Protein AF-A0AAJ1XWF4-F1 (afdb_monomer)

Radius of gyration: 15.21 Å; Cα contacts (8 Å, |Δi|>4): 125; chains: 1; bounding box: 58×27×24 Å

pLDDT: mean 88.43, std 17.3, range [42.69, 98.69]

Structure (mmCIF, N/CA/C/O backbone):
data_AF-A0AAJ1XWF4-F1
#
_entry.id   AF-A0AAJ1XWF4-F1
#
loop_
_atom_site.group_PDB
_atom_site.id
_atom_site.type_symbol
_atom_site.label_atom_id
_atom_site.label_alt_id
_atom_site.label_comp_id
_atom_site.label_asym_id
_atom_site.label_entity_id
_atom_site.label_seq_id
_atom_site.pdbx_PDB_ins_code
_atom_site.Cartn_x
_atom_site.Cartn_y
_atom_site.Cartn_z
_atom_site.occupancy
_atom_site.B_iso_or_equiv
_atom_site.auth_seq_id
_atom_site.auth_comp_id
_atom_site.auth_asym_id
_atom_site.auth_atom_id
_atom_site.pdbx_PDB_model_num
ATOM 1 N N . MET A 1 1 ? 46.928 7.362 6.375 1.00 42.69 1 MET A N 1
ATOM 2 C CA . MET A 1 1 ? 45.808 8.304 6.181 1.00 42.69 1 MET A CA 1
ATOM 3 C C . MET A 1 1 ? 44.567 7.472 5.940 1.00 42.69 1 MET A C 1
ATOM 5 O O . MET A 1 1 ? 44.406 6.931 4.854 1.00 42.69 1 MET A O 1
ATOM 9 N N . ASP A 1 2 ? 43.773 7.283 6.991 1.00 47.72 2 ASP A N 1
ATOM 10 C CA . ASP A 1 2 ? 42.539 6.498 6.978 1.00 47.72 2 ASP A CA 1
ATOM 11 C C . ASP A 1 2 ? 41.443 7.225 6.197 1.00 47.72 2 ASP A C 1
ATOM 13 O O . ASP A 1 2 ? 40.656 7.997 6.741 1.00 47.72 2 ASP A O 1
ATOM 17 N N . GLY A 1 3 ? 41.401 6.985 4.889 1.00 46.50 3 GLY A N 1
ATOM 18 C CA . GLY A 1 3 ? 40.276 7.366 4.047 1.00 46.50 3 GLY A CA 1
ATOM 19 C C . GLY A 1 3 ? 39.138 6.370 4.228 1.00 46.50 3 GLY A C 1
ATOM 20 O O . GLY A 1 3 ? 38.968 5.478 3.401 1.00 46.50 3 GLY A O 1
ATOM 21 N N . LYS A 1 4 ? 38.351 6.500 5.302 1.00 52.91 4 LYS A N 1
ATOM 22 C CA . LYS A 1 4 ? 37.037 5.849 5.353 1.00 52.91 4 LYS A CA 1
ATOM 23 C C . LYS A 1 4 ? 36.157 6.504 4.290 1.00 52.91 4 LYS A C 1
ATOM 25 O O . LYS A 1 4 ? 35.650 7.603 4.500 1.00 52.91 4 LYS A O 1
ATOM 30 N N . GLN A 1 5 ? 35.990 5.837 3.148 1.00 48.53 5 GLN A N 1
AT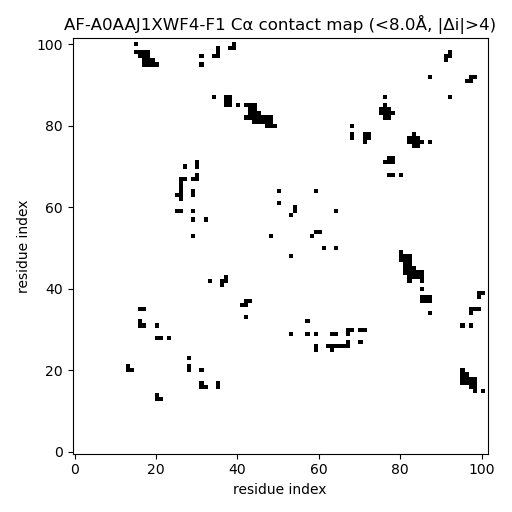OM 31 C CA . GLN A 1 5 ? 34.865 6.112 2.258 1.00 48.53 5 GLN A CA 1
ATOM 32 C C . GLN A 1 5 ? 33.574 6.005 3.084 1.00 48.53 5 GLN A C 1
ATOM 34 O O . GLN A 1 5 ? 33.451 5.067 3.881 1.00 48.53 5 GLN A O 1
ATOM 39 N N . PRO A 1 6 ? 32.622 6.944 2.949 1.00 54.06 6 PRO A N 1
ATOM 40 C CA . PRO A 1 6 ? 31.319 6.754 3.552 1.00 54.06 6 PRO A CA 1
ATOM 41 C C . PRO A 1 6 ? 30.732 5.469 2.972 1.00 54.06 6 PRO A C 1
ATOM 43 O O . PRO A 1 6 ? 30.635 5.306 1.758 1.00 54.06 6 PRO A O 1
ATOM 46 N N . VAL A 1 7 ? 30.396 4.535 3.858 1.00 52.84 7 VAL A N 1
ATOM 47 C CA . VAL A 1 7 ? 29.608 3.359 3.508 1.00 52.84 7 VAL A CA 1
ATOM 48 C C . VAL A 1 7 ? 28.293 3.901 2.965 1.00 52.84 7 VAL A C 1
ATOM 50 O O . VAL A 1 7 ? 27.517 4.485 3.723 1.00 52.84 7 VAL A O 1
ATOM 53 N N . GLU A 1 8 ? 28.057 3.768 1.661 1.00 46.44 8 GLU A N 1
ATOM 54 C CA . GLU A 1 8 ? 26.715 3.928 1.118 1.00 46.44 8 GLU A CA 1
ATOM 55 C C . GLU A 1 8 ? 25.833 2.938 1.872 1.00 46.44 8 GLU A C 1
ATOM 57 O O . GLU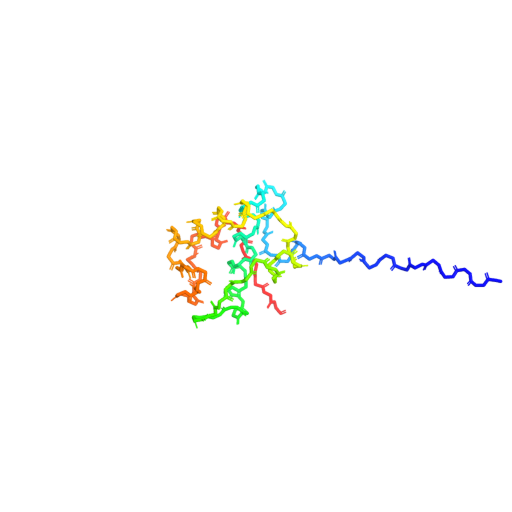 A 1 8 ? 25.937 1.721 1.705 1.00 46.44 8 GLU A O 1
ATOM 62 N N . ILE A 1 9 ? 24.990 3.458 2.764 1.00 44.03 9 ILE A N 1
ATOM 63 C CA . ILE A 1 9 ? 23.878 2.691 3.299 1.00 44.03 9 ILE A CA 1
ATOM 64 C C . ILE A 1 9 ? 22.961 2.487 2.100 1.00 44.03 9 ILE A C 1
ATOM 66 O O . ILE A 1 9 ? 22.080 3.299 1.828 1.00 44.03 9 ILE A O 1
ATOM 70 N N . VAL A 1 10 ? 23.199 1.407 1.359 1.00 45.19 10 VAL A N 1
ATOM 71 C CA . VAL A 1 10 ? 22.204 0.828 0.471 1.00 45.19 10 VAL A CA 1
ATOM 72 C C . VAL A 1 10 ? 21.090 0.378 1.404 1.00 45.19 10 VAL A C 1
ATOM 74 O O . VAL A 1 10 ? 21.090 -0.741 1.919 1.00 45.19 10 VAL A O 1
ATOM 77 N N . THR A 1 11 ? 20.165 1.284 1.712 1.00 45.19 11 THR A N 1
ATOM 78 C CA . THR A 1 11 ? 18.868 0.902 2.240 1.00 45.19 11 THR A CA 1
ATOM 79 C C . THR A 1 11 ? 18.321 -0.061 1.201 1.00 45.19 11 THR A C 1
ATOM 81 O O . THR A 1 11 ? 18.061 0.323 0.071 1.00 45.19 11 THR A O 1
ATOM 84 N N . GLN A 1 12 ? 18.276 -1.348 1.528 1.00 52.03 12 GLN A N 1
ATOM 85 C CA . GLN A 1 12 ? 17.566 -2.346 0.742 1.00 52.03 12 GLN A CA 1
ATOM 86 C C . GLN A 1 12 ? 16.146 -2.418 1.318 1.00 52.03 12 GLN A C 1
ATOM 88 O O . GLN A 1 12 ? 15.981 -3.111 2.325 1.00 52.03 12 GLN A O 1
ATOM 93 N N . PRO A 1 13 ? 15.103 -1.752 0.775 1.00 47.66 13 PRO A N 1
ATOM 94 C CA . PRO A 1 13 ? 13.770 -1.884 1.355 1.00 47.66 13 PRO A CA 1
ATOM 95 C C . PRO A 1 13 ? 12.852 -2.765 0.494 1.00 47.66 13 PRO A C 1
ATOM 97 O O . PRO A 1 13 ? 11.873 -3.301 1.002 1.00 47.66 13 PRO A O 1
ATOM 100 N N . ASN A 1 14 ? 13.154 -2.979 -0.792 1.00 52.34 14 ASN A N 1
ATOM 101 C CA . ASN A 1 14 ? 12.094 -3.320 -1.749 1.00 52.34 14 ASN A CA 1
ATOM 102 C C . ASN A 1 14 ? 11.846 -4.827 -1.920 1.00 52.34 14 ASN A C 1
ATOM 104 O O . ASN A 1 14 ? 10.711 -5.225 -2.168 1.00 52.34 14 ASN A O 1
ATOM 108 N N . LYS A 1 15 ? 12.841 -5.692 -1.670 1.00 54.75 15 LYS A N 1
ATOM 109 C CA . LYS A 1 15 ? 12.657 -7.161 -1.722 1.00 54.75 15 LYS A CA 1
ATOM 110 C C . LYS A 1 15 ? 11.849 -7.750 -0.557 1.00 54.75 15 LYS A C 1
ATOM 112 O O . LYS A 1 15 ? 11.635 -8.955 -0.523 1.00 54.75 15 LYS A O 1
ATOM 117 N N . ARG A 1 16 ? 11.404 -6.928 0.400 1.00 79.62 16 ARG A N 1
ATOM 118 C CA . ARG A 1 16 ? 10.647 -7.377 1.584 1.00 79.62 16 ARG A CA 1
ATOM 119 C C . ARG A 1 16 ? 9.143 -7.117 1.500 1.00 79.62 16 ARG A C 1
ATOM 121 O O . ARG A 1 16 ? 8.421 -7.572 2.375 1.00 79.62 16 ARG A O 1
ATOM 128 N N . ILE A 1 17 ? 8.673 -6.406 0.470 1.00 90.62 17 ILE A N 1
ATOM 129 C CA . ILE A 1 17 ? 7.267 -5.987 0.346 1.00 90.62 17 ILE A CA 1
ATOM 130 C C . ILE A 1 17 ? 6.450 -7.023 -0.434 1.00 90.62 17 ILE A C 1
ATOM 132 O O . ILE A 1 17 ? 5.414 -7.497 0.032 1.00 90.62 17 ILE A O 1
ATOM 136 N N . SER A 1 18 ? 6.901 -7.352 -1.645 1.00 91.88 18 SER A N 1
ATOM 137 C CA . SER A 1 18 ? 6.159 -8.185 -2.589 1.00 91.88 18 SER A CA 1
ATOM 138 C C . SER A 1 18 ? 7.093 -8.822 -3.617 1.00 91.88 18 SER A C 1
ATOM 140 O O . SER A 1 18 ? 8.082 -8.212 -4.021 1.00 91.88 18 SER A O 1
ATOM 142 N N . ALA A 1 19 ? 6.743 -10.024 -4.081 1.00 89.94 19 ALA A N 1
ATOM 143 C CA . ALA A 1 19 ? 7.477 -10.727 -5.133 1.00 89.94 19 ALA A CA 1
ATOM 144 C C . ALA A 1 19 ? 7.397 -10.046 -6.515 1.00 89.94 19 ALA A C 1
ATOM 146 O O . ALA A 1 19 ? 8.273 -10.263 -7.349 1.00 89.94 19 ALA A O 1
ATOM 147 N N . THR A 1 20 ? 6.367 -9.232 -6.774 1.00 89.81 20 THR A N 1
ATOM 148 C CA . THR A 1 20 ? 6.172 -8.556 -8.069 1.00 89.81 20 THR A CA 1
ATOM 149 C C . THR A 1 20 ? 6.583 -7.086 -8.053 1.00 89.81 20 THR A C 1
ATOM 151 O O . THR A 1 20 ? 6.608 -6.463 -9.108 1.00 89.81 20 THR A O 1
ATOM 154 N N . TYR A 1 21 ? 6.950 -6.544 -6.888 1.00 91.94 21 TYR A N 1
ATOM 155 C CA . TYR A 1 21 ? 7.115 -5.113 -6.628 1.00 91.94 21 TYR A CA 1
ATOM 156 C C . TYR A 1 21 ? 7.892 -4.336 -7.706 1.00 91.94 21 TYR A C 1
ATOM 158 O O . TYR A 1 21 ? 7.416 -3.321 -8.209 1.00 91.94 21 TYR A O 1
ATOM 166 N N . GLU A 1 22 ? 9.081 -4.807 -8.087 1.00 90.81 22 GLU A N 1
ATOM 167 C CA . GLU A 1 22 ? 9.962 -4.105 -9.038 1.00 90.81 22 GLU A CA 1
ATOM 168 C C . GLU A 1 22 ? 9.388 -4.040 -10.465 1.00 90.81 22 GLU A C 1
ATOM 170 O O . GLU A 1 22 ? 9.738 -3.139 -11.221 1.00 90.81 22 GLU A O 1
ATOM 175 N N . ASN A 1 23 ? 8.465 -4.943 -10.813 1.00 91.56 23 ASN A N 1
ATOM 176 C CA . ASN A 1 23 ? 7.832 -5.006 -12.134 1.00 91.56 23 ASN A CA 1
ATOM 177 C C . ASN A 1 23 ? 6.584 -4.120 -12.241 1.00 91.56 23 ASN A C 1
ATOM 179 O O . ASN A 1 23 ? 6.001 -3.981 -13.316 1.00 91.56 23 ASN A O 1
ATOM 183 N N . GLU A 1 24 ? 6.143 -3.553 -11.122 1.00 95.06 24 GLU A N 1
ATOM 184 C CA . GLU A 1 24 ? 4.910 -2.791 -11.046 1.00 95.06 24 GLU A CA 1
ATOM 185 C C . GLU A 1 24 ? 5.153 -1.300 -11.277 1.00 95.06 24 GLU A C 1
ATOM 187 O O . GLU A 1 24 ? 6.175 -0.730 -10.898 1.00 95.06 24 GLU A O 1
ATOM 192 N N . ARG A 1 25 ? 4.162 -0.625 -11.861 1.00 96.38 25 ARG A N 1
ATOM 193 C CA . ARG A 1 25 ? 4.192 0.838 -12.014 1.00 96.38 25 ARG A CA 1
ATOM 194 C C . ARG A 1 25 ? 4.178 1.542 -10.640 1.00 96.38 25 ARG A C 1
ATOM 196 O O . ARG A 1 25 ? 3.595 0.996 -9.700 1.00 96.38 25 ARG A O 1
ATOM 203 N N . PRO A 1 26 ? 4.684 2.787 -10.515 1.00 97.00 26 PRO A N 1
ATOM 204 C CA . PRO A 1 26 ? 4.849 3.463 -9.219 1.00 97.00 26 PRO A CA 1
ATOM 205 C C . PRO A 1 26 ? 3.594 3.520 -8.337 1.00 97.00 26 PRO A C 1
ATOM 207 O O . PRO A 1 26 ? 3.677 3.351 -7.125 1.00 97.00 26 PRO A O 1
ATOM 210 N N . ALA A 1 27 ? 2.411 3.715 -8.927 1.00 98.12 27 ALA A N 1
ATOM 211 C CA . ALA A 1 27 ? 1.157 3.708 -8.170 1.00 98.12 27 ALA A CA 1
ATOM 212 C C . ALA A 1 27 ? 0.875 2.342 -7.520 1.00 98.12 27 ALA A C 1
ATOM 214 O O . ALA A 1 27 ? 0.456 2.268 -6.367 1.00 98.12 27 ALA A O 1
ATOM 215 N N . ILE A 1 28 ? 1.143 1.250 -8.240 1.00 97.94 28 ILE A N 1
ATOM 216 C CA . ILE A 1 28 ? 0.957 -0.098 -7.706 1.00 97.94 28 ILE A CA 1
ATOM 217 C C . ILE A 1 28 ? 2.027 -0.391 -6.657 1.00 97.94 28 ILE A C 1
ATOM 219 O O . ILE A 1 28 ? 1.675 -0.868 -5.591 1.00 97.94 28 ILE A O 1
ATOM 223 N N . GLN A 1 29 ? 3.286 -0.003 -6.861 1.00 97.31 29 GLN A N 1
ATOM 224 C CA . GLN A 1 29 ? 4.330 -0.121 -5.830 1.00 97.31 29 GLN A CA 1
ATOM 225 C C . GLN A 1 29 ? 3.930 0.542 -4.501 1.00 97.31 29 GLN A C 1
ATOM 227 O O . GLN A 1 29 ? 4.091 -0.048 -3.432 1.00 97.31 29 GLN A O 1
ATOM 232 N N . VAL A 1 30 ? 3.341 1.739 -4.550 1.00 98.00 30 VAL A N 1
ATOM 233 C CA . VAL A 1 30 ? 2.818 2.417 -3.353 1.00 98.00 30 VAL A CA 1
ATOM 234 C C . VAL A 1 30 ? 1.665 1.637 -2.725 1.00 98.00 30 VAL A C 1
ATOM 236 O O . VAL A 1 30 ? 1.649 1.449 -1.508 1.00 98.00 30 VAL A O 1
ATOM 239 N N . ALA A 1 31 ? 0.729 1.134 -3.534 1.00 98.25 31 ALA A N 1
ATOM 240 C CA . ALA A 1 31 ? -0.353 0.297 -3.030 1.00 98.25 31 ALA A CA 1
ATOM 241 C C . ALA A 1 31 ? 0.187 -0.972 -2.352 1.00 98.25 31 ALA A C 1
ATOM 243 O O . ALA A 1 31 ? -0.208 -1.269 -1.229 1.00 98.25 31 ALA A O 1
ATOM 244 N N . LEU A 1 32 ? 1.144 -1.675 -2.969 1.00 97.69 32 LEU A N 1
ATOM 245 C CA . LEU A 1 32 ? 1.775 -2.874 -2.410 1.00 97.69 32 LEU A CA 1
ATOM 246 C C . LEU A 1 32 ? 2.486 -2.590 -1.089 1.00 97.69 32 LEU A C 1
ATOM 248 O O . LEU A 1 32 ? 2.369 -3.377 -0.152 1.00 97.69 32 LEU A O 1
ATOM 252 N N . TYR A 1 33 ? 3.167 -1.448 -0.984 1.00 96.94 33 TYR A N 1
ATOM 253 C CA . TYR A 1 33 ? 3.755 -0.998 0.274 1.00 96.94 33 TYR A CA 1
ATOM 254 C C . TYR A 1 33 ? 2.693 -0.849 1.376 1.00 96.94 33 TYR A C 1
ATOM 256 O O . TYR A 1 33 ? 2.877 -1.361 2.481 1.00 96.94 33 TYR A O 1
ATOM 264 N N . VAL A 1 34 ? 1.554 -0.211 1.086 1.00 97.56 34 VAL A N 1
ATOM 265 C CA . VAL A 1 34 ? 0.460 -0.061 2.062 1.00 97.56 34 VAL A CA 1
ATOM 266 C C . VAL A 1 34 ? -0.178 -1.411 2.404 1.00 97.56 34 VAL A C 1
ATOM 268 O O . VAL A 1 34 ? -0.369 -1.701 3.584 1.00 97.56 34 VAL A O 1
ATOM 271 N N . LEU A 1 35 ? -0.448 -2.266 1.410 1.00 97.69 35 LEU A N 1
ATOM 272 C CA . LEU A 1 35 ? -0.964 -3.623 1.626 1.00 97.69 35 LEU A CA 1
ATOM 273 C C . LEU A 1 35 ? -0.047 -4.418 2.557 1.00 97.69 35 LEU A C 1
ATOM 275 O O . LEU A 1 35 ? -0.516 -5.021 3.517 1.00 97.69 35 LEU A O 1
ATOM 279 N N . TRP A 1 36 ? 1.263 -4.371 2.321 1.00 96.88 36 TRP A N 1
ATOM 280 C CA . TRP A 1 36 ? 2.249 -5.030 3.168 1.00 96.88 36 TRP A CA 1
ATOM 281 C C . TRP A 1 36 ? 2.237 -4.489 4.602 1.00 96.88 36 TRP A C 1
ATOM 283 O O . TRP A 1 36 ? 2.289 -5.270 5.554 1.00 96.88 36 TRP A O 1
ATOM 293 N N . ARG A 1 37 ? 2.108 -3.168 4.787 1.00 96.31 37 ARG A N 1
ATOM 294 C CA . ARG A 1 37 ? 1.987 -2.554 6.120 1.00 96.31 37 ARG A CA 1
ATOM 295 C C . ARG A 1 37 ? 0.715 -3.008 6.845 1.00 96.31 37 ARG A C 1
ATOM 297 O O . ARG A 1 37 ? 0.789 -3.251 8.048 1.00 96.31 37 ARG A O 1
ATOM 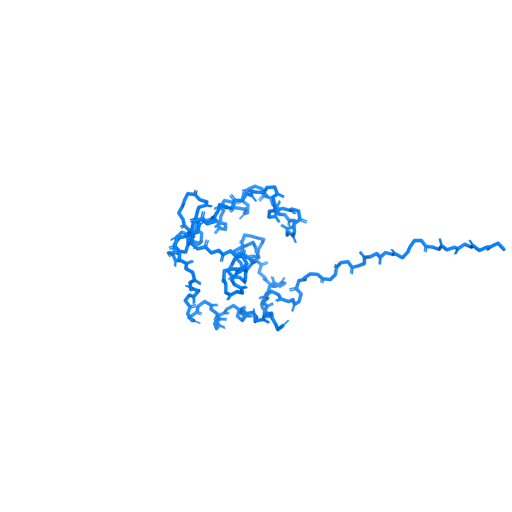304 N N . ILE A 1 38 ? -0.416 -3.141 6.148 1.00 96.81 38 ILE A N 1
ATOM 305 C CA . ILE A 1 38 ? -1.676 -3.651 6.723 1.00 96.81 38 ILE A CA 1
ATOM 306 C C . ILE A 1 38 ? -1.541 -5.139 7.077 1.00 96.81 38 ILE A C 1
ATOM 308 O O . ILE A 1 38 ? -1.803 -5.530 8.214 1.00 96.81 38 ILE A O 1
ATOM 312 N N . HIS A 1 39 ? -1.069 -5.960 6.132 1.00 96.31 39 HIS A N 1
ATOM 313 C CA . HIS A 1 39 ? -0.866 -7.406 6.305 1.00 96.31 39 HIS A CA 1
ATOM 314 C C . HIS A 1 39 ? 0.012 -7.718 7.522 1.00 96.31 39 HIS A C 1
ATOM 316 O O . HIS A 1 39 ? -0.325 -8.573 8.336 1.00 96.31 39 HIS A O 1
ATOM 322 N N . ASN A 1 40 ? 1.076 -6.936 7.710 1.00 94.69 40 ASN A N 1
ATOM 323 C CA . ASN A 1 40 ? 2.019 -7.069 8.821 1.00 94.69 40 ASN A CA 1
ATOM 324 C C . ASN A 1 40 ? 1.657 -6.220 10.055 1.00 94.69 40 ASN A C 1
ATOM 326 O O . ASN A 1 40 ? 2.520 -5.927 10.887 1.00 94.69 40 ASN A O 1
ATOM 330 N N . LYS A 1 41 ? 0.392 -5.788 10.168 1.00 94.88 41 LYS A N 1
ATOM 331 C CA . LYS A 1 41 ? -0.186 -5.063 11.318 1.00 94.88 41 LYS A CA 1
ATOM 332 C C . LYS A 1 41 ? 0.549 -3.773 11.717 1.00 94.88 41 LYS A C 1
ATOM 334 O O . LYS A 1 41 ? 0.401 -3.290 12.841 1.00 94.88 41 LYS A O 1
ATOM 339 N N . LYS A 1 42 ? 1.320 -3.192 10.792 1.00 94.81 42 LYS A N 1
ATOM 340 C CA . LYS A 1 42 ? 2.002 -1.894 10.938 1.00 94.81 42 LYS A CA 1
ATOM 341 C C . LYS A 1 42 ? 1.064 -0.724 10.663 1.00 94.81 42 LYS A C 1
ATOM 343 O O . LYS A 1 42 ? 1.255 0.345 11.228 1.00 94.81 42 LYS A O 1
ATOM 348 N N . TYR A 1 43 ? 0.072 -0.928 9.802 1.00 96.62 43 TYR A N 1
ATOM 349 C CA . TYR A 1 43 ? -1.120 -0.093 9.729 1.00 96.62 43 TYR A CA 1
ATOM 350 C C . TYR A 1 43 ? -2.319 -0.927 10.168 1.00 96.62 43 TYR A C 1
ATOM 352 O O . TYR A 1 43 ? -2.443 -2.093 9.804 1.00 96.62 43 TYR A O 1
ATOM 360 N N . GLN A 1 44 ? -3.173 -0.332 10.989 1.00 96.00 44 GLN A N 1
ATOM 361 C CA . GLN A 1 44 ? -4.369 -0.965 11.538 1.00 96.00 44 GLN A CA 1
ATOM 362 C C . GLN A 1 44 ? -5.573 -0.073 11.243 1.00 96.00 44 GLN A C 1
ATOM 364 O O . GLN A 1 44 ? -5.404 1.085 10.854 1.00 96.00 44 GLN A O 1
ATOM 369 N N . ARG A 1 45 ? -6.788 -0.599 11.420 1.00 97.44 45 ARG A N 1
ATOM 370 C CA . ARG A 1 45 ? -8.022 0.173 11.230 1.00 97.44 45 ARG A CA 1
ATOM 371 C C . ARG A 1 45 ? -7.960 1.495 12.011 1.00 97.44 45 ARG A C 1
ATOM 373 O O . ARG A 1 45 ? -7.606 1.510 13.185 1.00 97.44 45 ARG A O 1
ATOM 380 N N . GLY A 1 46 ? -8.294 2.597 11.343 1.00 97.56 46 GLY A N 1
ATOM 381 C CA . GLY A 1 46 ? -8.198 3.961 11.868 1.00 97.56 46 GLY A CA 1
ATOM 382 C C . GLY A 1 46 ? -6.849 4.650 11.630 1.00 97.56 46 GLY A C 1
ATOM 383 O O . GLY A 1 46 ? -6.751 5.858 11.841 1.00 97.56 46 GLY A O 1
ATOM 384 N N . ALA A 1 47 ? -5.819 3.938 11.158 1.00 97.94 47 ALA A N 1
ATOM 385 C CA . ALA A 1 47 ? -4.552 4.559 10.784 1.00 97.94 47 ALA A CA 1
ATOM 386 C C . ALA A 1 47 ? -4.748 5.500 9.590 1.00 97.94 47 ALA A C 1
ATOM 388 O O . ALA A 1 47 ? -5.347 5.122 8.580 1.00 97.94 47 ALA A O 1
ATOM 389 N N . ARG A 1 48 ? -4.208 6.716 9.701 1.00 98.31 48 ARG A N 1
ATOM 390 C CA . ARG A 1 48 ? -4.190 7.689 8.611 1.00 98.31 48 ARG A CA 1
ATOM 391 C C . ARG A 1 48 ? -2.906 7.554 7.800 1.00 98.31 48 ARG A C 1
ATOM 393 O O . ARG A 1 48 ? -1.818 7.492 8.364 1.00 98.31 48 ARG A O 1
ATOM 400 N N . LEU A 1 49 ? -3.055 7.520 6.484 1.00 98.25 49 LEU A N 1
ATOM 401 C CA . LEU A 1 49 ? -1.971 7.544 5.519 1.00 98.25 49 LEU A CA 1
ATOM 402 C C . LEU A 1 49 ? -1.600 8.997 5.228 1.00 98.25 49 LEU A C 1
ATOM 404 O O . LEU A 1 49 ? -2.468 9.843 5.021 1.00 98.25 49 LEU A O 1
ATOM 408 N N . PHE A 1 50 ? -0.301 9.272 5.211 1.00 98.00 50 PHE A N 1
ATOM 409 C CA . PHE A 1 50 ? 0.239 10.583 4.875 1.00 98.00 50 PHE A CA 1
ATOM 410 C C . PHE A 1 50 ? 1.201 10.437 3.706 1.00 98.00 50 PHE A C 1
ATOM 412 O O . PHE A 1 50 ? 2.097 9.584 3.731 1.00 98.00 50 PHE A O 1
ATOM 419 N N . TYR A 1 51 ? 1.036 11.291 2.696 1.00 98.19 51 TYR A N 1
ATOM 420 C CA . TYR A 1 51 ? 1.903 11.302 1.521 1.00 98.19 51 TYR A CA 1
ATOM 421 C C . TYR A 1 51 ? 3.378 11.415 1.916 1.00 98.19 51 TYR A C 1
ATOM 423 O O . TYR A 1 51 ? 4.211 10.681 1.397 1.00 98.19 51 TYR A O 1
ATOM 431 N N . GLU A 1 52 ? 3.704 12.300 2.855 1.00 97.69 52 GLU A N 1
ATOM 432 C CA . GLU A 1 52 ? 5.072 12.583 3.278 1.00 97.69 52 GLU A CA 1
ATOM 433 C C . GLU A 1 52 ? 5.725 11.367 3.952 1.00 97.69 52 GLU A C 1
ATOM 435 O O . GLU A 1 52 ? 6.889 11.066 3.681 1.00 97.69 52 GLU A O 1
ATOM 440 N N . GLU A 1 53 ? 4.978 10.628 4.785 1.00 95.88 53 GLU A N 1
ATOM 441 C CA . GLU A 1 53 ? 5.470 9.384 5.394 1.00 95.88 53 GLU A CA 1
ATOM 442 C C . GLU A 1 53 ? 5.729 8.329 4.318 1.00 95.88 53 GLU A C 1
ATOM 444 O O . GLU A 1 53 ? 6.786 7.694 4.301 1.00 95.88 53 GLU A O 1
ATOM 449 N N . ILE A 1 54 ? 4.772 8.135 3.412 1.00 96.38 54 ILE A N 1
ATOM 450 C CA . ILE A 1 54 ? 4.879 7.117 2.370 1.00 96.38 54 ILE A CA 1
ATOM 451 C C . ILE A 1 54 ? 6.014 7.466 1.410 1.00 96.38 54 ILE A C 1
ATOM 453 O O . ILE A 1 54 ? 6.857 6.614 1.171 1.00 96.38 54 ILE A O 1
ATOM 457 N N . HIS A 1 55 ? 6.117 8.713 0.950 1.00 96.00 55 HIS A N 1
ATOM 458 C CA . HIS A 1 55 ? 7.189 9.178 0.069 1.00 96.00 55 HIS A CA 1
ATOM 459 C C . HIS A 1 55 ? 8.578 8.986 0.691 1.00 96.00 55 HIS A C 1
ATOM 461 O O . HIS A 1 55 ? 9.518 8.604 -0.000 1.00 96.00 55 HIS A O 1
ATOM 467 N N . LYS A 1 56 ? 8.716 9.197 2.007 1.00 94.94 56 LYS A N 1
ATOM 468 C CA . LYS A 1 56 ? 9.983 8.977 2.716 1.00 94.94 56 LYS A CA 1
ATOM 469 C C . LYS A 1 56 ? 10.427 7.507 2.700 1.00 94.94 56 LYS A C 1
ATOM 471 O O . LYS A 1 56 ? 11.624 7.244 2.661 1.00 94.94 56 LYS A O 1
ATOM 476 N N . ASN A 1 57 ? 9.486 6.563 2.763 1.00 92.06 57 ASN A N 1
ATOM 477 C CA . ASN A 1 57 ? 9.777 5.123 2.824 1.00 92.06 57 ASN A CA 1
ATOM 478 C C . ASN A 1 57 ? 9.716 4.432 1.454 1.00 92.06 57 ASN A C 1
ATOM 480 O O . ASN A 1 57 ? 10.327 3.387 1.255 1.00 92.06 57 ASN A O 1
ATOM 484 N N . ASN A 1 58 ? 8.960 5.012 0.530 1.00 92.25 58 ASN A N 1
ATOM 485 C CA . ASN A 1 58 ? 8.713 4.534 -0.815 1.00 92.25 58 ASN A CA 1
ATOM 486 C C . ASN A 1 58 ? 8.600 5.748 -1.760 1.00 92.25 58 ASN A C 1
ATOM 488 O O . ASN A 1 58 ? 7.491 6.243 -2.004 1.00 92.25 58 ASN A O 1
ATOM 492 N N . PRO A 1 59 ? 9.744 6.282 -2.234 1.00 94.44 59 PRO A N 1
ATOM 493 C CA . PRO A 1 59 ? 9.784 7.487 -3.055 1.00 94.44 59 PRO A CA 1
ATOM 494 C C . PRO A 1 59 ? 8.855 7.400 -4.268 1.00 94.44 59 PRO A C 1
ATOM 496 O O . PRO A 1 59 ? 8.959 6.503 -5.099 1.00 94.44 59 PRO A O 1
ATOM 499 N N . THR A 1 60 ? 7.928 8.351 -4.367 1.00 95.88 60 THR A N 1
ATOM 500 C CA . THR A 1 60 ? 6.865 8.350 -5.383 1.00 95.88 60 THR A CA 1
ATOM 501 C C . THR A 1 60 ? 6.350 9.761 -5.672 1.00 95.88 60 THR A C 1
ATOM 503 O O . THR A 1 60 ? 6.639 10.695 -4.927 1.00 95.88 60 THR A O 1
ATOM 506 N N . SER A 1 61 ? 5.562 9.947 -6.733 1.00 98.12 61 SER A N 1
ATOM 507 C CA . SER A 1 61 ? 4.915 11.234 -7.030 1.00 98.12 61 SER A CA 1
ATOM 508 C C . SER A 1 61 ? 3.555 11.371 -6.333 1.00 98.12 61 SER A C 1
ATOM 510 O O . SER A 1 61 ? 2.898 10.378 -6.021 1.00 98.12 61 SER A O 1
ATOM 512 N N . LYS A 1 62 ? 3.064 12.608 -6.152 1.00 98.12 62 LYS A N 1
ATOM 513 C CA . LYS A 1 62 ? 1.704 12.855 -5.627 1.00 98.12 62 LYS A CA 1
ATOM 514 C C . LYS A 1 62 ? 0.604 12.224 -6.490 1.00 98.12 62 LYS A C 1
ATOM 516 O O . LYS A 1 62 ? -0.411 11.797 -5.951 1.00 98.12 62 LYS A O 1
ATOM 521 N N . ASN A 1 63 ? 0.799 12.152 -7.809 1.00 98.50 63 ASN A N 1
ATOM 522 C CA . ASN A 1 63 ? -0.163 11.510 -8.710 1.00 98.50 63 ASN A CA 1
ATOM 523 C C . ASN A 1 63 ? -0.188 9.994 -8.493 1.00 98.50 63 ASN A C 1
ATOM 525 O O . ASN A 1 63 ? -1.256 9.433 -8.276 1.00 98.50 63 ASN A O 1
ATOM 529 N N . ALA A 1 64 ? 0.984 9.353 -8.440 1.00 98.38 64 ALA A N 1
ATOM 530 C CA . ALA A 1 64 ? 1.083 7.924 -8.158 1.00 98.38 64 ALA A CA 1
ATOM 531 C C . ALA A 1 64 ? 0.515 7.567 -6.773 1.00 98.38 64 ALA A C 1
ATOM 533 O O . ALA A 1 64 ? -0.159 6.552 -6.635 1.00 98.38 64 ALA A O 1
ATOM 534 N N . TYR A 1 65 ? 0.715 8.426 -5.770 1.00 98.69 65 TYR A N 1
ATOM 535 C CA . TYR A 1 65 ? 0.083 8.284 -4.457 1.00 98.69 65 TYR A CA 1
ATOM 536 C C . TYR A 1 65 ? -1.451 8.323 -4.533 1.00 98.69 65 TYR A C 1
ATOM 538 O O . TYR A 1 65 ? -2.108 7.432 -4.005 1.00 98.69 65 TYR A O 1
ATOM 546 N N . LYS A 1 66 ? -2.039 9.300 -5.237 1.00 98.50 66 LYS A N 1
ATOM 547 C CA . LYS A 1 66 ? -3.500 9.380 -5.421 1.00 98.50 66 LYS A CA 1
ATOM 548 C C . LYS A 1 66 ? -4.064 8.166 -6.157 1.00 98.50 66 LYS A C 1
ATOM 550 O O . LYS A 1 66 ? -5.112 7.654 -5.783 1.00 98.50 66 LYS A O 1
ATOM 555 N N . GLU A 1 67 ? -3.364 7.684 -7.178 1.00 98.62 67 GLU A N 1
ATOM 556 C CA . GLU A 1 67 ? -3.755 6.464 -7.887 1.00 98.62 67 GLU A CA 1
ATOM 557 C C . GLU A 1 67 ? -3.661 5.218 -6.997 1.00 98.62 67 GLU A C 1
ATOM 559 O O . GLU A 1 67 ? -4.512 4.334 -7.086 1.00 98.62 67 GLU A O 1
ATOM 564 N N . ALA A 1 68 ? -2.662 5.153 -6.113 1.00 98.56 68 ALA A N 1
ATOM 565 C CA . ALA A 1 68 ? -2.556 4.092 -5.120 1.00 98.56 68 ALA A CA 1
ATOM 566 C C . ALA A 1 68 ? -3.727 4.130 -4.129 1.00 98.56 68 ALA A C 1
ATOM 568 O O . ALA A 1 68 ? -4.298 3.085 -3.828 1.00 98.56 68 ALA A O 1
ATOM 569 N N . LEU A 1 69 ? -4.125 5.320 -3.664 1.00 98.62 69 LEU A N 1
ATOM 570 C CA . LEU A 1 69 ? -5.309 5.486 -2.816 1.00 98.62 69 LEU A CA 1
ATOM 571 C C . LEU A 1 69 ? -6.575 5.004 -3.528 1.00 98.62 69 LEU A C 1
ATOM 573 O O . LEU A 1 69 ? -7.301 4.201 -2.955 1.00 98.62 69 LEU A O 1
ATOM 577 N N . ALA A 1 70 ? -6.785 5.392 -4.789 1.00 98.56 70 ALA A N 1
ATOM 578 C CA . ALA A 1 70 ? -7.934 4.935 -5.572 1.00 98.56 70 ALA A CA 1
ATOM 579 C C . ALA A 1 70 ? -7.957 3.402 -5.742 1.00 98.56 70 ALA A C 1
ATOM 581 O O . ALA A 1 70 ? -9.012 2.774 -5.662 1.00 98.56 70 ALA A O 1
ATOM 582 N N . PHE A 1 71 ? -6.791 2.776 -5.935 1.00 98.44 71 PHE A N 1
ATOM 583 C CA . PHE A 1 71 ? -6.674 1.316 -5.955 1.00 98.44 71 PHE A CA 1
ATOM 584 C C . PHE A 1 71 ? -7.064 0.690 -4.606 1.00 98.44 71 PHE A C 1
ATOM 586 O O . PHE A 1 71 ? -7.818 -0.282 -4.573 1.00 98.44 71 PHE A O 1
ATOM 593 N N . LEU A 1 72 ? -6.567 1.238 -3.493 1.00 98.44 72 LEU A N 1
ATOM 594 C CA . LEU A 1 72 ? -6.837 0.736 -2.140 1.00 98.44 72 LEU A CA 1
ATOM 595 C C . LEU A 1 72 ? -8.301 0.951 -1.717 1.00 98.44 72 LEU A C 1
ATOM 597 O O . LEU A 1 72 ? -8.862 0.111 -1.012 1.00 98.44 72 LEU A O 1
ATOM 601 N N . GLU A 1 73 ? -8.920 2.036 -2.182 1.00 98.12 73 GLU A N 1
ATOM 602 C CA . GLU A 1 73 ? -10.354 2.316 -2.05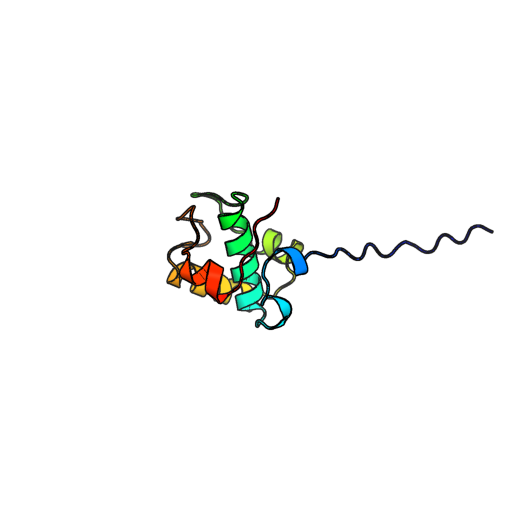7 1.00 98.12 73 GLU A CA 1
ATOM 603 C C . GLU A 1 73 ? -11.185 1.293 -2.832 1.00 98.12 73 GLU A C 1
ATOM 605 O O . GLU A 1 73 ? -12.081 0.671 -2.263 1.00 98.12 73 GLU A O 1
ATOM 610 N N . GLY A 1 74 ? -10.833 1.022 -4.094 1.00 97.00 74 GLY A N 1
ATOM 611 C CA . GLY A 1 74 ? -11.471 -0.033 -4.889 1.00 97.00 74 GLY A CA 1
ATOM 612 C C . GLY A 1 74 ? -11.299 -1.439 -4.298 1.00 97.00 74 GLY A C 1
ATOM 613 O O . GLY A 1 74 ? -12.143 -2.307 -4.513 1.00 97.00 74 GLY A O 1
ATOM 614 N N . ALA A 1 75 ? -10.236 -1.663 -3.522 1.00 96.50 75 ALA A N 1
ATOM 615 C CA . ALA A 1 75 ? -9.994 -2.898 -2.778 1.00 96.50 75 ALA A CA 1
ATOM 616 C C . ALA A 1 75 ? -10.716 -2.964 -1.415 1.00 96.50 75 ALA A C 1
ATOM 618 O O . ALA A 1 75 ? -10.630 -3.993 -0.745 1.00 96.50 75 ALA A O 1
ATOM 619 N N . GLY A 1 76 ? -11.402 -1.895 -0.990 1.00 97.56 76 GLY A N 1
ATOM 620 C CA . GLY A 1 76 ? -12.131 -1.836 0.281 1.00 97.56 76 GLY A CA 1
ATOM 621 C C . GLY A 1 76 ? -11.244 -1.752 1.529 1.00 97.56 76 GLY A C 1
ATOM 622 O O . GLY A 1 76 ? -11.686 -2.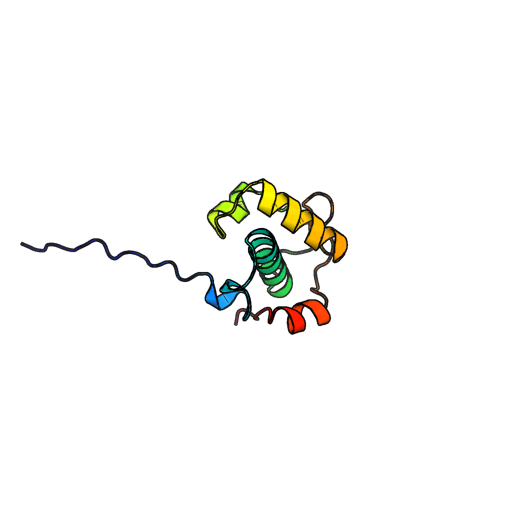126 2.612 1.00 97.56 76 GLY A O 1
ATOM 623 N N . LEU A 1 77 ? -9.994 -1.297 1.397 1.00 98.25 77 LEU A N 1
ATOM 624 C CA . LEU A 1 77 ? -9.013 -1.268 2.494 1.00 98.25 77 LEU A CA 1
ATOM 625 C C . LEU A 1 77 ? -8.790 0.127 3.081 1.00 98.25 77 LEU A C 1
ATOM 627 O O . LEU A 1 77 ? -8.437 0.255 4.254 1.00 98.25 77 LEU A O 1
ATOM 631 N N . VAL A 1 78 ? -8.981 1.167 2.273 1.00 98.31 78 VAL A N 1
ATOM 632 C CA . VAL A 1 78 ? -8.759 2.571 2.638 1.00 98.31 78 VAL A CA 1
ATOM 633 C C . VAL A 1 78 ? -9.948 3.396 2.159 1.00 98.31 78 VAL A C 1
ATOM 635 O O . VAL A 1 78 ? -10.51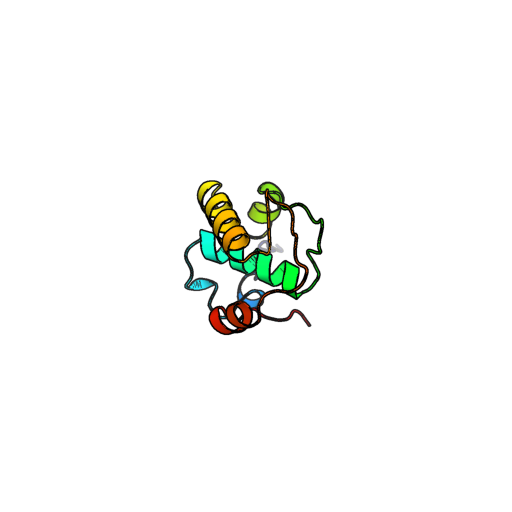3 3.080 1.124 1.00 98.31 78 VAL A O 1
ATOM 638 N N . VAL A 1 79 ? -10.325 4.444 2.891 1.00 97.75 79 VAL A N 1
ATOM 639 C CA . VAL A 1 79 ? -11.263 5.488 2.445 1.00 97.75 79 VAL A CA 1
ATOM 640 C C . VAL A 1 79 ? -10.742 6.831 2.931 1.00 97.75 79 VAL A C 1
ATOM 642 O O . VAL A 1 79 ? -10.467 6.972 4.122 1.00 97.75 79 VAL A O 1
ATOM 645 N N . ASN A 1 80 ? -10.624 7.825 2.042 1.00 96.19 80 ASN A N 1
ATOM 646 C CA . ASN A 1 80 ? -10.164 9.173 2.408 1.00 96.19 80 ASN A CA 1
ATOM 647 C C . ASN A 1 80 ? -8.850 9.146 3.216 1.00 96.19 80 ASN A C 1
ATOM 649 O O . ASN A 1 80 ? -8.739 9.778 4.266 1.00 96.19 80 ASN A O 1
ATOM 653 N N . GLU A 1 81 ? -7.869 8.371 2.741 1.00 98.12 81 GLU A N 1
ATOM 654 C CA . GLU A 1 81 ? -6.567 8.154 3.398 1.00 98.12 81 GLU A CA 1
ATOM 655 C C . GLU A 1 81 ? -6.622 7.442 4.761 1.00 98.12 81 GLU A C 1
ATOM 657 O O . GLU A 1 81 ? -5.605 7.354 5.442 1.00 98.12 81 GLU A O 1
ATOM 662 N N . VAL A 1 82 ? -7.768 6.912 5.187 1.00 98.38 82 VAL A N 1
ATOM 663 C CA . VAL A 1 82 ? -7.898 6.170 6.448 1.00 98.38 82 VAL A CA 1
ATOM 664 C C . VAL A 1 82 ? -8.041 4.684 6.158 1.00 98.38 82 VAL A C 1
ATOM 666 O O . VAL A 1 82 ? -8.897 4.282 5.375 1.00 98.38 82 VAL A O 1
ATOM 669 N N . VAL A 1 83 ? -7.225 3.853 6.805 1.00 98.44 83 VAL A N 1
ATOM 670 C CA . VAL A 1 83 ? -7.350 2.392 6.743 1.00 98.44 83 VAL A CA 1
ATOM 671 C C . VAL A 1 83 ? -8.648 1.971 7.428 1.00 98.44 83 VAL A C 1
ATOM 673 O O . VAL A 1 83 ? -8.849 2.246 8.612 1.00 98.44 83 VAL A O 1
ATOM 676 N N . ILE A 1 84 ? -9.524 1.283 6.700 1.00 97.94 84 ILE A N 1
ATOM 677 C CA . ILE A 1 84 ? -10.829 0.829 7.203 1.00 97.94 84 ILE A CA 1
ATOM 678 C C . ILE A 1 84 ? -10.885 -0.677 7.455 1.00 97.94 84 ILE A C 1
ATOM 680 O O . ILE A 1 84 ? -11.766 -1.137 8.179 1.00 97.94 84 ILE A O 1
ATOM 684 N N . GLU A 1 85 ? -9.927 -1.441 6.934 1.00 95.88 85 GLU A N 1
ATOM 685 C CA . GLU A 1 85 ? -9.866 -2.892 7.091 1.00 95.88 85 GLU A CA 1
ATOM 686 C C . GLU A 1 85 ? -8.462 -3.33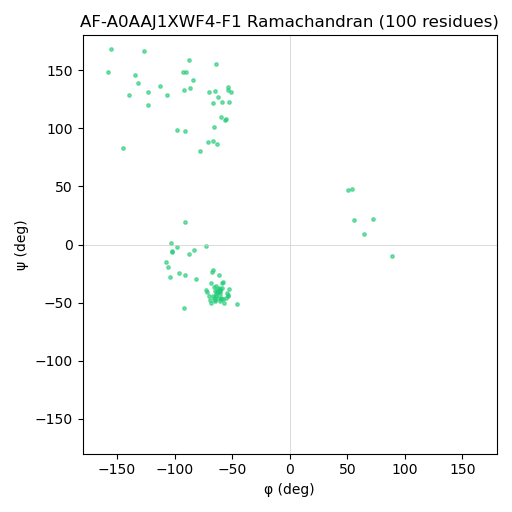3 7.517 1.00 95.88 85 GLU A C 1
ATOM 688 O O . GLU A 1 85 ? -7.459 -2.804 7.042 1.00 95.88 85 GLU A O 1
ATOM 693 N N . ASP A 1 86 ? -8.388 -4.285 8.449 1.00 90.25 86 ASP A N 1
ATOM 694 C CA . ASP A 1 86 ? -7.124 -4.748 9.031 1.00 90.25 86 ASP A CA 1
ATOM 695 C C . ASP A 1 86 ? -6.598 -6.038 8.383 1.00 90.25 86 ASP A C 1
ATOM 697 O O . ASP A 1 86 ? -5.513 -6.521 8.735 1.00 90.25 86 ASP A O 1
ATOM 701 N N . LYS A 1 87 ? -7.353 -6.587 7.426 1.00 93.62 87 LYS A N 1
ATOM 702 C CA . LYS A 1 87 ? -7.023 -7.801 6.689 1.00 93.62 87 LYS A CA 1
ATOM 703 C C . LYS A 1 87 ? -6.981 -7.548 5.185 1.00 93.62 87 LYS A C 1
ATOM 705 O O . LYS A 1 87 ? -7.986 -7.231 4.558 1.00 93.62 87 LYS A O 1
ATOM 710 N N . VAL A 1 88 ? -5.819 -7.794 4.581 1.00 96.44 88 VAL A N 1
ATOM 711 C CA . VAL A 1 88 ? -5.679 -7.779 3.120 1.00 96.44 88 VAL A CA 1
ATOM 712 C C . VAL A 1 88 ? -6.402 -8.995 2.515 1.00 96.44 88 VAL A C 1
ATOM 714 O O . VAL A 1 88 ? -6.184 -10.121 2.977 1.00 96.44 88 VAL A O 1
ATOM 717 N N . P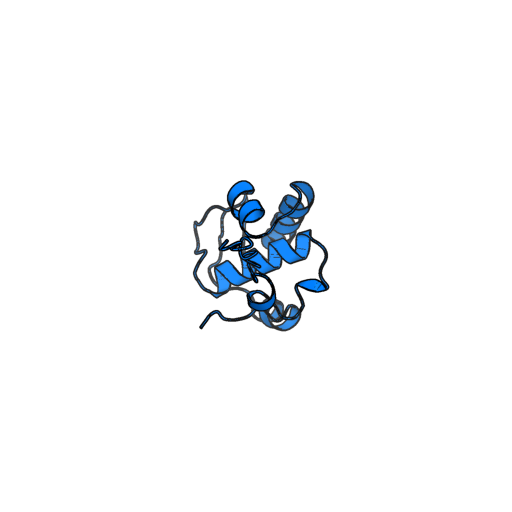RO A 1 89 ? -7.244 -8.817 1.478 1.00 96.19 89 PRO A N 1
ATOM 718 C CA . PRO A 1 89 ? -7.858 -9.925 0.753 1.00 96.19 89 PRO A CA 1
ATOM 719 C C . PRO A 1 89 ? -6.825 -10.938 0.240 1.00 96.19 89 PRO A C 1
ATOM 721 O O . PRO A 1 89 ? -5.840 -10.567 -0.400 1.00 96.19 89 PRO A O 1
ATOM 724 N N . ALA A 1 90 ? -7.077 -12.233 0.459 1.00 95.31 90 ALA A N 1
ATOM 725 C CA . ALA A 1 90 ? -6.151 -13.307 0.077 1.00 95.31 90 ALA A CA 1
ATOM 726 C C . ALA A 1 90 ? -5.830 -13.320 -1.428 1.00 95.31 90 ALA A C 1
ATOM 728 O O . ALA A 1 90 ? -4.712 -13.628 -1.832 1.00 95.31 90 ALA A O 1
ATOM 729 N N . THR A 1 91 ? -6.791 -12.920 -2.264 1.00 96.25 91 THR A N 1
ATOM 730 C CA . THR A 1 91 ? -6.600 -12.777 -3.712 1.00 96.25 91 THR A CA 1
ATOM 731 C C . THR A 1 91 ? -5.518 -11.755 -4.055 1.00 96.25 91 THR A C 1
ATOM 733 O O . THR A 1 91 ? -4.720 -12.006 -4.954 1.00 96.25 91 THR A O 1
ATOM 736 N N . LEU A 1 92 ? -5.440 -10.636 -3.327 1.00 96.19 92 LEU A N 1
ATOM 737 C CA . LEU A 1 92 ? -4.395 -9.627 -3.511 1.00 96.19 92 LEU A CA 1
ATOM 738 C C . LEU A 1 92 ? -3.046 -10.121 -2.985 1.00 96.19 92 LEU A C 1
ATOM 740 O O . LEU A 1 92 ? -2.035 -9.910 -3.651 1.00 96.19 92 LEU A O 1
ATOM 744 N N . ILE A 1 93 ? -3.037 -10.829 -1.849 1.00 96.12 93 ILE A N 1
ATOM 745 C CA . ILE A 1 93 ? -1.820 -11.450 -1.304 1.00 96.12 93 ILE A CA 1
ATOM 746 C C . ILE A 1 93 ? -1.203 -12.390 -2.340 1.00 96.12 93 ILE A C 1
ATOM 748 O O . ILE A 1 93 ? -0.025 -12.255 -2.649 1.00 96.12 93 ILE A O 1
ATOM 752 N N . HIS A 1 94 ? -1.994 -13.296 -2.920 1.00 94.19 94 HIS A N 1
ATOM 753 C CA . HIS A 1 94 ? -1.497 -14.251 -3.911 1.00 94.19 94 HIS A CA 1
ATOM 754 C C . HIS A 1 94 ? -1.131 -13.584 -5.239 1.00 94.19 94 HIS A C 1
ATOM 756 O O . HIS A 1 94 ? -0.075 -13.875 -5.790 1.00 94.19 94 HIS A O 1
ATOM 762 N N . ARG A 1 95 ? -1.972 -12.671 -5.746 1.00 94.31 95 ARG A N 1
ATOM 763 C CA . ARG A 1 95 ? -1.745 -12.003 -7.037 1.00 94.31 95 ARG A CA 1
ATOM 764 C C . ARG A 1 95 ? -0.444 -11.210 -7.060 1.00 94.31 95 ARG A C 1
ATOM 766 O O . ARG A 1 95 ? 0.264 -11.244 -8.059 1.00 94.31 95 ARG A O 1
ATOM 773 N N . TYR A 1 96 ? -0.168 -10.489 -5.979 1.00 94.62 96 TYR A N 1
ATOM 774 C CA . TYR A 1 96 ? 0.993 -9.612 -5.887 1.00 94.62 96 TYR A CA 1
ATOM 775 C C . TYR A 1 96 ? 2.128 -10.214 -5.056 1.00 94.62 96 TYR A C 1
ATOM 777 O O . TYR A 1 96 ? 3.149 -9.565 -4.856 1.00 94.62 96 TYR A O 1
ATOM 785 N N . GLY A 1 97 ? 1.972 -11.434 -4.539 1.00 94.00 97 GLY A N 1
ATOM 786 C CA . GLY A 1 97 ? 2.966 -12.078 -3.682 1.00 94.00 97 GLY A CA 1
ATOM 787 C C . GLY A 1 97 ? 3.366 -11.218 -2.480 1.00 94.00 97 GLY A C 1
ATOM 788 O O . GLY A 1 97 ? 4.560 -11.012 -2.272 1.00 94.00 97 GLY A O 1
ATOM 789 N N . ILE A 1 98 ? 2.391 -10.661 -1.746 1.00 95.00 98 ILE A N 1
ATOM 790 C CA . ILE A 1 98 ? 2.647 -9.844 -0.543 1.00 95.00 98 ILE A CA 1
ATOM 791 C C . ILE A 1 98 ? 3.340 -10.709 0.514 1.00 95.00 98 ILE A C 1
ATOM 793 O O . ILE A 1 98 ? 2.839 -11.776 0.867 1.00 95.00 98 ILE A O 1
ATOM 797 N N . LEU A 1 99 ? 4.481 -10.244 1.022 1.00 93.25 99 LEU A N 1
ATOM 798 C CA . LEU A 1 99 ? 5.310 -11.007 1.953 1.00 93.25 99 LEU A CA 1
ATOM 799 C C . LEU A 1 99 ? 4.926 -10.745 3.417 1.00 93.25 99 LEU A C 1
ATOM 801 O O . LEU A 1 99 ? 4.522 -9.641 3.795 1.00 93.25 99 LEU A O 1
ATOM 805 N N . THR A 1 100 ? 5.092 -11.762 4.258 1.00 89.75 100 THR A N 1
ATOM 806 C CA . THR A 1 100 ? 5.048 -11.608 5.716 1.00 89.75 100 THR A CA 1
ATOM 807 C C . THR A 1 100 ? 6.423 -11.165 6.205 1.00 89.75 100 THR A C 1
ATOM 809 O O . THR A 1 100 ? 7.450 -11.573 5.667 1.00 89.75 100 THR A O 1
ATOM 812 N N . ASN A 1 101 ? 6.438 -10.282 7.192 1.00 78.44 101 ASN A N 1
ATOM 813 C CA . ASN A 1 101 ? 7.639 -9.824 7.855 1.00 78.44 101 ASN A CA 1
ATOM 814 C C . ASN A 1 101 ? 7.780 -10.636 9.146 1.00 78.44 101 ASN A C 1
ATOM 816 O O . ASN A 1 101 ? 7.083 -10.335 10.117 1.00 78.44 101 ASN A O 1
ATOM 820 N N . ASP A 1 102 ? 8.621 -11.670 9.100 1.00 54.41 102 ASP A N 1
ATOM 821 C CA . ASP A 1 102 ? 9.014 -12.472 10.268 1.00 54.41 102 ASP A CA 1
ATOM 822 C C . ASP A 1 102 ? 9.752 -11.623 11.322 1.00 54.41 102 ASP A C 1
ATOM 824 O O . ASP A 1 102 ? 10.516 -10.700 10.933 1.00 54.41 102 ASP A O 1
#

Solvent-accessible surface area (backbone atoms only — not comparable to full-atom values): 5974 Å² total; per-residue (Å²): 132,89,78,76,69,80,78,78,78,74,80,81,70,62,90,62,32,25,78,47,39,91,82,43,57,69,24,53,36,51,34,46,50,51,47,26,32,22,62,63,65,74,36,43,59,74,38,72,66,49,70,69,63,46,32,74,79,51,78,66,52,76,65,33,50,51,51,14,48,54,53,34,36,77,69,63,35,30,56,96,52,25,27,69,41,57,69,67,57,65,68,57,35,65,76,42,37,50,41,78,79,130

Nearest PDB structures (foldseek):
  2hs5-assembly1_A  TM=8.658E-01  e=9.732E-02  Rhodococcus jostii RHA1
  3fms-assembly1_A-2  TM=7.542E-01  e=1.175E-01  Thermotoga maritima MSB8
  3ihu-assembly2_B  TM=8.275E-01  e=2.833E-01  Cupriavidus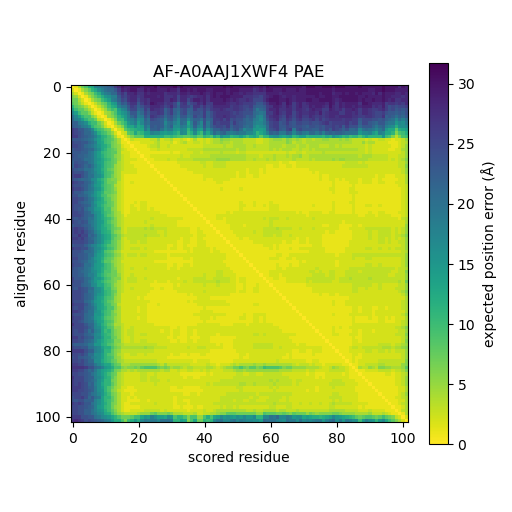 pinatubonensis JMP134
  6za7-assembly1_A  TM=7.811E-01  e=1.511E-01  Agrobacterium fabrum str. C58
  6ep3-assembly1_A  TM=8.364E-01  e=2.498E-01  Listeria monocytogenes EGD-e

Secondary structure (DSSP, 8-state):
-------------GGGTBSSGGGS-HHHHHHHHHHHHHHTTSS-TTPBP-HHHHHHHS---HHHHHHHHHHHHHTTSEETTEE--SS--HHHHHHHTBPP--

Mean predicted aligned error: 7.09 Å

Foldseek 3Di:
DDPPDPPPPPPPQQVQQFPCLVVDDLLVNLLSNVLLCLQQVVAAAFDADDPVVSCVRRNDDPVSPVSNQVVCVVQVQDDPRGGHHSDRPVCCCVVGVGHHDD

Sequence (102 aa):
MDGKQPVEIVTQPNKRISATYENERPAIQVALYVLWRIHNKKYQRGARLFYEEIHKNNPTSKNAYKEALAFLEGAGLVVNEVVIEDKVPATLIHRYGILTND